Protein AF-A0A959G799-F1 (afdb_monomer_lite)

pLDDT: mean 76.89, std 16.53, range [39.25, 95.5]

Sequence (142 aa):
MKKLYAKVLVLILFMISCTKESVLFEKEVWWYGHWENMEVQNQYFSSGWLRSSRSQFFFSTLDTVTDHIFLKTLVDYSYKNKWKIIELEGGQFVKINQIEEESLIELFGPAESIEDLGENGVIYRNIKFEHPLIPDSVLYMR

Secondary structure (DSSP, 8-state):
-HHHHHHHHHHHHHHHTT-TTTTSSTTGGGT-EEEEESSSTTEEEEEEEETTTEEEEEEEESS-EEEEEEEEEEEEEETTTTEEEEEETTS-EEEEEEEETTTEEEEEEEESSSTTS-S-PEEEEE---SS-SS-HHHHT--

Radius of gyration: 18.41 Å; chains: 1; bounding box: 47×33×54 Å

Structure (mmCIF, N/CA/C/O backbone):
data_AF-A0A959G799-F1
#
_entry.id   AF-A0A959G799-F1
#
loop_
_atom_site.group_PDB
_atom_site.id
_atom_site.type_symbol
_atom_site.label_atom_id
_atom_site.label_alt_id
_atom_site.label_comp_id
_atom_site.label_asym_id
_atom_site.label_entity_id
_atom_site.label_seq_id
_atom_site.pdbx_PDB_ins_code
_atom_site.Cartn_x
_atom_site.Cartn_y
_atom_site.Cartn_z
_atom_site.occupancy
_atom_site.B_iso_or_equiv
_atom_site.auth_seq_id
_atom_site.auth_comp_id
_atom_site.auth_asym_id
_atom_site.auth_atom_id
_atom_site.pdbx_PDB_model_num
ATOM 1 N N . MET A 1 1 ? -33.036 16.642 38.153 1.00 58.69 1 MET A N 1
ATOM 2 C CA . MET A 1 1 ? -31.613 16.585 37.736 1.00 58.69 1 MET A CA 1
ATOM 3 C C . MET A 1 1 ? -31.192 15.241 37.129 1.00 58.69 1 MET A C 1
ATOM 5 O O . MET A 1 1 ? -30.649 15.255 36.035 1.00 58.69 1 MET A O 1
ATOM 9 N N . LYS A 1 2 ? -31.509 14.080 37.730 1.00 59.72 2 LYS A N 1
ATOM 10 C CA . LYS A 1 2 ? -31.114 12.746 37.206 1.00 59.72 2 LYS A CA 1
ATOM 11 C C . LYS A 1 2 ? -31.539 12.449 35.748 1.00 59.72 2 LYS A C 1
ATOM 13 O O . LYS A 1 2 ? -30.777 11.859 34.995 1.00 59.72 2 LYS A O 1
ATOM 18 N N . LYS A 1 3 ? -32.723 12.915 35.324 1.00 68.50 3 LYS A N 1
ATOM 19 C CA . LYS A 1 3 ? -33.240 12.719 33.951 1.00 68.50 3 LYS A CA 1
ATOM 20 C C . LYS A 1 3 ? -32.522 13.555 32.881 1.00 68.50 3 LYS A C 1
ATOM 22 O O . LYS A 1 3 ? -32.528 13.165 31.721 1.00 68.50 3 LYS A O 1
ATOM 27 N N . LEU A 1 4 ? -31.932 14.695 33.256 1.00 77.00 4 LEU A N 1
ATOM 28 C CA . LEU A 1 4 ? -31.197 15.552 32.320 1.00 77.00 4 LEU A CA 1
ATOM 29 C C . LEU A 1 4 ? -29.816 14.954 32.027 1.00 77.00 4 LEU A C 1
ATOM 31 O O . LEU A 1 4 ? -29.428 14.858 30.871 1.00 77.00 4 LEU A O 1
ATOM 35 N N . TYR A 1 5 ? -29.150 14.440 33.066 1.00 76.75 5 TYR A N 1
ATOM 36 C CA . TYR A 1 5 ? -27.885 13.714 32.939 1.00 76.75 5 TYR A CA 1
ATOM 37 C C . TYR A 1 5 ? -27.984 12.513 32.000 1.00 76.75 5 TYR A C 1
ATOM 39 O O . TYR A 1 5 ? -27.145 12.363 31.122 1.00 76.75 5 TYR A O 1
ATOM 47 N N . ALA A 1 6 ? -29.036 11.699 32.128 1.00 77.19 6 ALA A N 1
ATOM 48 C CA . ALA A 1 6 ? -29.233 10.552 31.244 1.00 77.19 6 ALA A CA 1
ATOM 49 C C . ALA A 1 6 ? -29.393 10.967 29.770 1.00 77.19 6 ALA A C 1
ATOM 51 O O . ALA A 1 6 ? -28.848 10.315 28.889 1.00 77.19 6 ALA A O 1
ATOM 52 N N . LYS A 1 7 ? -30.085 12.080 29.491 1.00 78.00 7 LYS A N 1
ATOM 53 C CA . LYS A 1 7 ? -30.261 12.589 28.120 1.00 78.00 7 LYS A CA 1
ATOM 54 C C . LYS A 1 7 ? -28.963 13.137 27.528 1.00 78.00 7 LYS A C 1
ATOM 56 O O . LYS A 1 7 ? -28.687 12.884 26.363 1.00 78.00 7 LYS A O 1
ATOM 61 N N . VAL A 1 8 ? -28.164 13.844 28.328 1.00 79.81 8 VAL A N 1
ATOM 62 C CA . VAL A 1 8 ? -26.845 14.345 27.907 1.00 79.81 8 VAL A CA 1
ATOM 63 C C . VAL A 1 8 ? -25.879 13.184 27.669 1.00 79.81 8 VAL A C 1
ATOM 65 O O . VAL A 1 8 ? -25.184 13.176 26.661 1.00 79.81 8 VAL A O 1
ATOM 68 N N . LEU A 1 9 ? -25.889 12.164 28.531 1.00 77.88 9 LEU A N 1
ATOM 69 C CA . LEU A 1 9 ? -25.063 10.968 28.362 1.00 77.88 9 LEU A CA 1
ATOM 70 C C . LEU A 1 9 ? -25.438 10.193 27.091 1.00 77.88 9 LEU A C 1
ATOM 72 O O . LEU A 1 9 ? -24.557 9.800 26.340 1.00 77.88 9 LEU A O 1
ATOM 76 N N . VAL A 1 10 ? -26.735 10.019 26.816 1.00 72.50 10 VAL A N 1
ATOM 77 C CA . VAL A 1 10 ? -27.213 9.370 25.584 1.00 72.50 10 VAL A CA 1
ATOM 78 C C . VAL A 1 10 ? -26.842 10.187 24.348 1.00 72.50 10 VAL A C 1
ATOM 80 O O . VAL A 1 10 ? -26.422 9.601 23.361 1.00 72.50 10 VAL A O 1
ATOM 83 N N . LEU A 1 11 ? -26.926 11.521 24.400 1.00 69.50 11 LEU A N 1
ATOM 84 C CA . LEU A 1 11 ? -26.498 12.389 2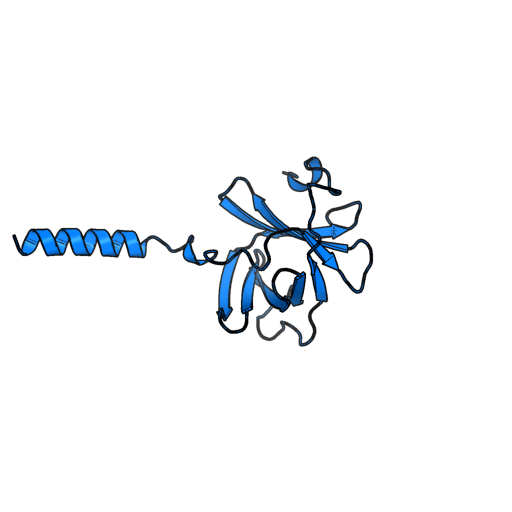3.298 1.00 69.50 11 LEU A CA 1
ATOM 85 C C . LEU A 1 11 ? -24.987 12.272 23.039 1.00 69.50 11 LEU A C 1
ATOM 87 O O . LEU A 1 11 ? -24.574 12.159 21.891 1.00 69.50 11 LEU A O 1
ATOM 91 N N . ILE A 1 12 ? -24.171 12.245 24.096 1.00 68.12 12 ILE A N 1
ATOM 92 C CA . ILE A 1 12 ? -22.718 12.047 23.998 1.00 68.12 12 ILE A CA 1
ATOM 93 C C . ILE A 1 12 ? -22.410 10.662 23.419 1.00 68.12 12 ILE A C 1
ATOM 95 O O . ILE A 1 12 ? -21.635 10.561 22.479 1.00 68.12 12 ILE A O 1
ATOM 99 N N . LEU A 1 13 ? -23.059 9.604 23.910 1.00 63.34 13 LEU A N 1
ATOM 100 C CA . LEU A 1 13 ? -22.892 8.245 23.385 1.00 63.34 13 LEU A CA 1
ATOM 101 C C . LEU A 1 13 ? -23.357 8.126 21.925 1.00 63.34 13 LEU A C 1
ATOM 103 O O . LEU A 1 13 ? -22.731 7.415 21.147 1.00 63.34 13 LEU A O 1
ATOM 107 N N . PHE A 1 14 ? -24.403 8.854 21.528 1.00 60.69 14 PHE A N 1
ATOM 108 C CA . PHE A 1 14 ? -24.879 8.910 20.144 1.00 60.69 14 PHE A CA 1
ATOM 109 C C . PHE A 1 14 ? -23.892 9.649 19.228 1.00 60.69 14 PHE A C 1
ATOM 111 O O . PHE A 1 14 ? -23.633 9.197 18.117 1.00 60.69 14 PHE A O 1
ATOM 118 N N . MET A 1 15 ? -23.280 10.735 19.712 1.00 58.56 15 MET A N 1
ATOM 119 C CA . MET A 1 15 ? -22.220 11.462 19.001 1.00 58.56 15 MET A CA 1
ATOM 120 C C . MET A 1 15 ? -20.937 10.623 18.878 1.00 58.56 15 MET A C 1
ATOM 122 O O . MET A 1 15 ? -20.312 10.631 17.823 1.00 58.56 15 MET A O 1
ATOM 126 N N . ILE A 1 16 ? -20.582 9.840 19.906 1.00 55.34 16 ILE A N 1
ATOM 127 C CA . ILE A 1 16 ? -19.468 8.875 19.852 1.00 55.34 16 ILE A CA 1
ATOM 128 C C . ILE A 1 16 ? -19.802 7.709 18.906 1.00 55.34 16 ILE A C 1
ATOM 130 O O . ILE A 1 16 ? -18.921 7.181 18.247 1.00 55.34 16 ILE A O 1
ATOM 134 N N . SER A 1 17 ? -21.074 7.323 18.775 1.00 47.59 17 SER A N 1
ATOM 135 C CA . SER A 1 17 ? -21.501 6.264 17.849 1.00 47.59 17 SER A CA 1
ATOM 136 C C . SER A 1 17 ? -21.535 6.700 16.373 1.00 47.59 17 SER A C 1
ATOM 138 O O . SER A 1 17 ? -21.794 5.860 15.506 1.00 47.59 17 SER A O 1
ATOM 140 N N . CYS A 1 18 ? -21.291 7.982 16.077 1.00 46.38 18 CYS A N 1
ATOM 141 C CA . CYS A 1 18 ? -21.279 8.547 14.724 1.00 46.38 18 CYS A CA 1
ATOM 142 C C . CYS A 1 18 ? -19.869 8.626 14.101 1.00 46.38 18 CYS A C 1
ATOM 144 O O . CYS A 1 18 ? -19.693 9.221 13.043 1.00 46.38 18 CYS A O 1
ATOM 146 N N . THR A 1 19 ? -18.852 8.015 14.713 1.00 47.03 19 THR A N 1
ATOM 147 C CA . THR A 1 19 ? -17.466 7.987 14.210 1.00 47.03 19 THR A CA 1
ATOM 148 C C . THR A 1 19 ? -17.174 6.730 13.385 1.00 47.03 19 THR A C 1
ATOM 150 O O . THR A 1 19 ? -16.215 6.007 13.637 1.00 47.03 19 THR A O 1
ATOM 153 N N . LYS A 1 20 ? -18.013 6.408 12.392 1.00 48.91 20 LYS A N 1
ATOM 154 C CA . LYS A 1 20 ? -17.811 5.183 11.592 1.00 48.91 20 LYS A CA 1
ATOM 155 C C . LYS A 1 20 ? -16.726 5.297 10.514 1.00 48.91 20 LYS A C 1
ATOM 157 O O . LYS A 1 20 ? -16.155 4.276 10.159 1.00 48.91 20 LYS A O 1
ATOM 162 N N . GLU A 1 21 ? -16.388 6.504 10.058 1.00 43.22 21 GLU A N 1
ATOM 163 C CA . GLU A 1 21 ? -15.307 6.716 9.075 1.00 43.22 21 GLU A CA 1
ATOM 164 C C . GLU A 1 21 ? -14.000 7.212 9.698 1.00 43.22 21 GLU A C 1
ATOM 166 O O . GLU A 1 21 ? -12.928 6.797 9.269 1.00 43.22 21 GLU A O 1
ATOM 171 N N . SER A 1 22 ? -14.049 8.027 10.759 1.00 43.06 22 SER A N 1
ATOM 172 C CA . SER A 1 22 ? -12.826 8.570 11.377 1.00 43.06 22 SER A CA 1
ATOM 173 C C . SER A 1 22 ? -11.934 7.495 12.017 1.00 43.06 22 SER A C 1
ATOM 175 O O . SER A 1 22 ? -10.749 7.726 12.228 1.00 43.06 22 SER A O 1
ATOM 177 N N . VAL A 1 23 ? -12.481 6.307 12.299 1.00 47.97 23 VAL A N 1
ATOM 178 C CA . VAL A 1 23 ? -11.749 5.170 12.883 1.00 47.97 23 VAL A CA 1
ATOM 179 C C . VAL A 1 23 ? -11.043 4.311 11.822 1.00 47.97 23 VAL A C 1
ATOM 181 O O . VAL A 1 23 ? -10.089 3.614 12.164 1.00 47.97 23 VAL A O 1
ATOM 184 N N . LEU A 1 24 ? -11.409 4.409 10.531 1.00 47.06 24 LEU A N 1
ATOM 185 C CA . LEU A 1 24 ? -10.691 3.720 9.436 1.00 47.06 24 LEU A CA 1
ATOM 186 C C . LEU A 1 24 ? -9.190 4.084 9.422 1.00 47.06 24 LEU A C 1
ATOM 188 O O . LEU A 1 24 ? -8.344 3.309 8.971 1.00 47.06 24 LEU A O 1
ATOM 192 N N . PHE A 1 25 ? -8.862 5.263 9.958 1.00 53.12 25 PHE A N 1
ATOM 193 C CA . PHE A 1 25 ? -7.682 6.025 9.584 1.00 53.12 25 PHE A CA 1
ATOM 194 C C . PHE A 1 25 ? -6.927 6.689 10.749 1.00 53.12 25 PHE A C 1
ATOM 196 O O . PHE A 1 25 ? -5.876 7.282 10.538 1.00 53.12 25 PHE A O 1
ATOM 203 N N . GLU A 1 26 ? -7.350 6.492 12.003 1.00 43.94 26 GLU A N 1
ATOM 204 C CA . GLU A 1 26 ? -6.724 7.092 13.202 1.00 43.94 26 GLU A CA 1
ATOM 205 C C . GLU A 1 26 ? -5.204 6.825 13.354 1.00 43.94 26 GLU A C 1
ATOM 207 O O . GLU A 1 26 ? -4.538 7.462 14.168 1.00 43.94 26 GLU A O 1
ATOM 212 N N . LYS A 1 27 ? -4.632 5.897 12.566 1.00 54.38 27 LYS A N 1
ATOM 213 C CA . LYS A 1 27 ? -3.183 5.640 12.441 1.00 54.38 27 LYS A CA 1
ATOM 214 C C . LYS A 1 27 ? -2.753 5.371 10.987 1.00 54.38 27 LYS A C 1
ATOM 216 O O . LYS A 1 27 ? -2.135 4.345 10.704 1.00 54.38 27 LYS A O 1
ATOM 221 N N . GLU A 1 28 ? -3.157 6.211 10.038 1.00 53.47 28 GLU A N 1
ATOM 222 C CA . GLU A 1 28 ? -2.681 6.201 8.631 1.00 53.47 28 GLU A CA 1
ATOM 223 C C . GLU A 1 28 ? -1.191 6.492 8.469 1.00 53.47 28 GLU A C 1
ATOM 225 O O . GLU A 1 28 ? -0.607 6.153 7.444 1.00 53.47 28 GLU A O 1
ATOM 230 N N . VAL A 1 29 ? -0.572 7.087 9.490 1.00 58.59 29 VAL A N 1
ATOM 231 C CA . VAL A 1 29 ? 0.801 7.612 9.454 1.00 58.59 29 VAL A CA 1
ATOM 232 C C . VAL A 1 29 ? 1.836 6.588 8.960 1.00 58.59 29 VAL A C 1
ATOM 234 O O . VAL A 1 29 ? 2.878 6.974 8.456 1.00 58.59 29 VAL A O 1
ATOM 237 N N . TRP A 1 30 ? 1.569 5.284 9.072 1.00 63.53 30 TRP A N 1
ATOM 238 C CA . TRP A 1 30 ? 2.568 4.249 8.784 1.00 63.53 30 TRP A CA 1
ATOM 239 C C . TRP A 1 30 ? 2.666 3.838 7.310 1.00 63.53 30 TRP A C 1
ATOM 241 O O . TRP A 1 30 ? 3.638 3.188 6.948 1.00 63.53 30 TRP A O 1
ATOM 251 N N . TRP A 1 31 ? 1.681 4.179 6.477 1.00 69.81 31 TRP A N 1
ATOM 252 C CA . TRP A 1 31 ? 1.686 3.865 5.037 1.00 69.81 31 TRP A CA 1
ATOM 253 C C . TRP A 1 31 ? 1.321 5.064 4.158 1.00 69.81 31 TRP A C 1
ATOM 255 O O . TRP A 1 31 ? 1.363 4.963 2.933 1.00 69.81 31 TRP A O 1
ATOM 265 N N . TYR A 1 32 ? 1.015 6.210 4.771 1.00 76.88 32 TYR A N 1
ATOM 266 C CA . TYR A 1 32 ? 0.851 7.465 4.056 1.00 76.88 32 TYR A CA 1
ATOM 267 C C . TYR A 1 32 ? 2.175 7.940 3.441 1.00 76.88 32 TYR A C 1
ATOM 269 O O . TYR A 1 32 ? 3.223 7.870 4.082 1.00 76.88 32 TYR A O 1
ATOM 277 N N . GLY A 1 33 ? 2.121 8.461 2.215 1.00 76.62 33 GLY A N 1
ATOM 278 C CA . GLY A 1 33 ? 3.272 9.041 1.523 1.00 76.62 33 GLY A CA 1
ATOM 279 C C . GLY A 1 33 ? 3.637 8.315 0.233 1.00 76.62 33 GLY A C 1
ATOM 280 O O . GLY A 1 33 ? 2.791 7.674 -0.392 1.00 76.62 33 GLY A O 1
ATOM 281 N N . HIS A 1 34 ? 4.901 8.466 -0.163 1.00 85.06 34 HIS A N 1
ATOM 282 C CA . HIS A 1 34 ? 5.469 7.912 -1.385 1.00 85.06 34 HIS A CA 1
ATOM 283 C C . HIS A 1 34 ? 6.489 6.831 -1.041 1.00 85.06 34 HIS A C 1
ATOM 285 O O . HIS A 1 34 ? 7.334 6.999 -0.156 1.00 85.06 34 HIS A O 1
ATOM 291 N N . TRP A 1 35 ? 6.409 5.725 -1.764 1.00 89.31 35 TRP A N 1
ATOM 292 C CA . TRP A 1 35 ? 7.185 4.528 -1.505 1.00 89.31 35 TRP A CA 1
ATOM 293 C C . TRP A 1 35 ? 7.758 4.005 -2.818 1.00 89.31 35 TRP A C 1
ATOM 295 O O . TRP A 1 35 ? 7.052 3.956 -3.820 1.00 89.31 35 TRP A O 1
ATOM 305 N N . GLU A 1 36 ? 9.027 3.619 -2.828 1.00 91.19 36 GLU A N 1
ATOM 306 C CA . GLU A 1 36 ? 9.715 3.076 -4.003 1.00 91.19 36 GLU A CA 1
ATOM 307 C C . GLU A 1 36 ? 9.891 1.566 -3.860 1.00 91.19 36 GLU A C 1
ATOM 309 O O . GLU A 1 36 ? 10.313 1.083 -2.807 1.00 91.19 36 GLU A O 1
ATOM 314 N N . ASN A 1 37 ? 9.560 0.823 -4.914 1.00 93.44 37 ASN A N 1
ATOM 315 C CA . ASN A 1 37 ? 9.741 -0.621 -4.974 1.00 93.44 37 ASN A CA 1
ATOM 316 C C . ASN A 1 37 ? 11.240 -0.954 -4.882 1.00 93.44 37 ASN A C 1
ATOM 318 O O . ASN A 1 37 ? 12.060 -0.399 -5.614 1.00 93.44 37 ASN A O 1
ATOM 322 N N . MET A 1 38 ? 11.609 -1.854 -3.971 1.00 94.00 38 MET A N 1
ATOM 323 C CA . MET A 1 38 ? 13.012 -2.215 -3.755 1.00 94.00 38 MET A CA 1
ATOM 324 C C . MET A 1 38 ? 13.581 -3.174 -4.807 1.00 94.00 38 MET A C 1
ATOM 326 O O . MET A 1 38 ? 14.799 -3.235 -4.973 1.00 94.00 38 MET A O 1
ATOM 330 N N . GLU A 1 39 ? 12.727 -3.917 -5.506 1.00 93.19 39 GLU A N 1
ATOM 331 C CA . GLU A 1 39 ? 13.126 -4.912 -6.506 1.00 93.19 39 GLU A CA 1
ATOM 332 C C . GLU A 1 39 ? 13.072 -4.353 -7.928 1.00 93.19 39 GLU A C 1
ATOM 334 O O . GLU A 1 39 ? 13.918 -4.677 -8.764 1.00 93.19 39 GLU A O 1
ATOM 339 N N . VAL A 1 40 ? 12.092 -3.489 -8.202 1.00 90.31 40 VAL A N 1
ATOM 340 C CA . VAL A 1 40 ? 11.871 -2.906 -9.527 1.00 90.31 40 VAL A CA 1
ATOM 341 C C . VAL A 1 40 ? 12.128 -1.407 -9.482 1.00 90.31 40 VAL A C 1
ATOM 343 O O . VAL A 1 40 ? 11.348 -0.640 -8.924 1.00 90.31 40 VAL A O 1
ATOM 346 N N . GLN A 1 41 ? 13.221 -0.984 -10.117 1.00 84.38 41 GLN A N 1
ATOM 347 C CA . GLN A 1 41 ? 13.579 0.430 -10.210 1.00 84.38 41 GLN A CA 1
ATOM 348 C C . GLN A 1 41 ? 12.459 1.251 -10.847 1.00 84.38 41 GLN A C 1
ATOM 350 O O . GLN A 1 41 ? 11.801 0.799 -11.787 1.00 84.38 41 GLN A O 1
ATOM 355 N N . ASN A 1 42 ? 12.304 2.490 -10.376 1.00 85.00 42 ASN A N 1
ATOM 356 C CA . ASN A 1 42 ? 11.349 3.457 -10.912 1.00 85.00 42 ASN A CA 1
ATOM 357 C C . ASN A 1 42 ? 9.883 3.008 -10.829 1.00 85.00 42 ASN A C 1
ATOM 359 O O . ASN A 1 42 ? 9.066 3.515 -11.594 1.00 85.00 42 ASN A O 1
ATOM 363 N N . GLN A 1 43 ? 9.543 2.068 -9.944 1.00 88.88 43 GLN A N 1
ATOM 364 C CA . GLN A 1 43 ? 8.163 1.761 -9.581 1.00 88.88 43 GLN A CA 1
ATOM 365 C C . GLN A 1 43 ? 7.848 2.315 -8.200 1.00 88.88 43 GLN A C 1
ATOM 367 O O 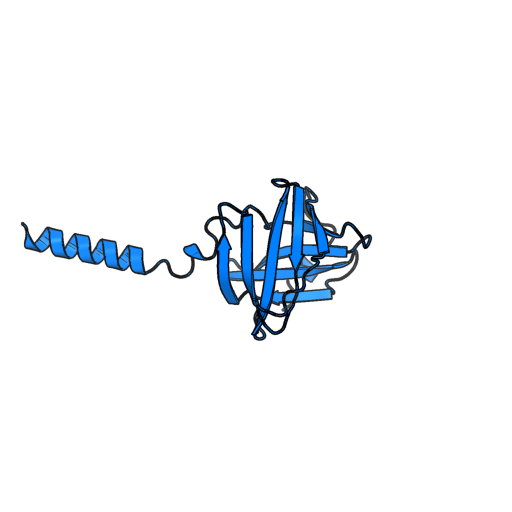. GLN A 1 43 ? 8.622 2.154 -7.256 1.00 88.88 43 GLN A O 1
ATOM 372 N N . TYR A 1 44 ? 6.677 2.925 -8.079 1.00 88.75 44 TYR A N 1
ATOM 373 C CA . TYR A 1 44 ? 6.259 3.628 -6.883 1.00 88.75 44 TYR A CA 1
ATOM 374 C C . TYR A 1 44 ? 4.856 3.209 -6.458 1.00 88.75 44 TYR A C 1
ATOM 376 O O . TYR A 1 44 ? 3.973 2.958 -7.279 1.00 88.75 44 TYR A O 1
ATOM 384 N N . PHE A 1 45 ? 4.666 3.171 -5.147 1.00 87.88 45 PHE A N 1
ATOM 385 C CA . PHE A 1 45 ? 3.377 3.092 -4.483 1.00 87.88 45 PHE A CA 1
ATOM 386 C C . PHE A 1 45 ? 3.162 4.398 -3.725 1.00 87.88 45 PHE A C 1
ATOM 388 O O . PHE A 1 45 ? 4.068 4.913 -3.072 1.00 87.88 45 PHE A O 1
ATOM 395 N N . SER A 1 46 ? 1.978 4.982 -3.830 1.00 85.56 46 SER A N 1
ATOM 396 C CA . SER A 1 46 ? 1.618 6.184 -3.083 1.00 85.56 46 SER A CA 1
ATOM 397 C C . SER A 1 46 ? 0.191 6.090 -2.584 1.00 85.56 46 SER A C 1
ATOM 399 O O . SER A 1 46 ? -0.667 5.481 -3.219 1.00 85.56 46 SER A O 1
ATOM 401 N N . SER A 1 47 ? -0.092 6.745 -1.468 1.00 81.25 47 SER A N 1
ATOM 402 C CA . SER A 1 47 ? -1.459 6.874 -0.970 1.00 81.25 47 SER A CA 1
ATOM 403 C C . SER A 1 47 ? -1.817 8.330 -0.724 1.00 81.25 47 SER A C 1
ATOM 405 O O . SER A 1 47 ? -0.982 9.094 -0.242 1.00 81.25 47 SER A O 1
ATOM 407 N N . GLY A 1 48 ? -3.066 8.700 -0.986 1.00 74.06 48 GLY A N 1
ATOM 408 C CA . GLY A 1 48 ? -3.549 10.059 -0.758 1.00 74.06 48 GLY A CA 1
ATOM 409 C C . GLY A 1 48 ? -5.067 10.143 -0.664 1.00 74.06 48 GLY A C 1
ATOM 410 O O . GLY A 1 48 ? -5.756 9.123 -0.611 1.00 74.06 48 GLY A O 1
ATOM 411 N N . TRP A 1 49 ? -5.589 11.371 -0.687 1.00 71.69 49 TRP A N 1
ATOM 412 C CA . TRP A 1 49 ? -7.027 11.642 -0.681 1.00 71.69 49 TRP A CA 1
ATOM 413 C C . TRP A 1 49 ? -7.462 12.475 -1.876 1.00 71.69 49 TRP A C 1
ATOM 415 O O . TRP A 1 49 ? -6.885 13.525 -2.163 1.00 71.69 49 TRP A O 1
ATOM 425 N N . LEU A 1 50 ? -8.575 12.087 -2.495 1.00 65.44 50 LEU A N 1
ATOM 426 C CA . LEU A 1 50 ? -9.289 12.958 -3.415 1.00 65.44 50 LEU A CA 1
ATOM 427 C C . LEU A 1 50 ? -10.148 13.951 -2.622 1.00 65.44 50 LEU A C 1
ATOM 429 O O . LEU A 1 50 ? -11.090 13.556 -1.927 1.00 65.44 50 LEU A O 1
ATOM 433 N N . ARG A 1 51 ? -9.829 15.250 -2.745 1.00 57.44 51 ARG A N 1
ATOM 434 C CA . ARG A 1 51 ? -10.614 16.388 -2.212 1.00 57.44 51 ARG A CA 1
ATOM 435 C C . ARG A 1 51 ? -11.131 16.161 -0.779 1.00 57.44 51 ARG A C 1
ATOM 437 O O . ARG A 1 51 ? -12.286 16.452 -0.482 1.00 57.44 51 ARG A O 1
ATOM 444 N N . SER A 1 52 ? -10.274 15.596 0.075 1.00 58.12 52 SER A N 1
ATOM 445 C CA . SER A 1 52 ? -10.523 15.352 1.505 1.00 58.12 52 SER A CA 1
ATOM 446 C C . SER A 1 52 ? -11.690 14.410 1.845 1.00 58.12 52 SER A C 1
ATOM 448 O O . SER A 1 52 ? -12.187 14.470 2.965 1.00 58.12 52 SER A O 1
ATOM 450 N N . SER A 1 53 ? -12.140 13.550 0.920 1.00 66.19 53 SER A N 1
ATOM 451 C CA . SER A 1 53 ? -13.290 12.658 1.181 1.00 66.19 53 SER A CA 1
ATOM 452 C C . SER A 1 53 ? -13.080 11.186 0.837 1.00 66.19 53 SER A C 1
ATOM 454 O O . SER A 1 53 ? -13.738 10.345 1.439 1.00 66.19 53 SER A O 1
ATOM 456 N N . ARG A 1 54 ? -12.187 10.842 -0.100 1.00 73.06 54 ARG A N 1
ATOM 457 C CA . ARG A 1 54 ? -11.971 9.441 -0.499 1.00 73.06 54 ARG A CA 1
ATOM 458 C C . ARG A 1 54 ? -10.492 9.108 -0.547 1.00 73.06 54 ARG A C 1
ATOM 460 O O . ARG A 1 54 ? -9.745 9.745 -1.290 1.00 73.06 54 ARG A O 1
ATOM 467 N N . SER A 1 55 ? -10.089 8.133 0.257 1.00 78.56 55 SER A N 1
ATOM 468 C CA . SER A 1 55 ? -8.723 7.618 0.278 1.00 78.56 55 SER A CA 1
ATOM 469 C C . SER A 1 55 ? -8.480 6.721 -0.937 1.00 78.56 55 SER A C 1
ATOM 471 O O . SER A 1 55 ? -9.380 6.006 -1.382 1.00 78.56 55 SER A O 1
ATOM 473 N N . GLN A 1 56 ? -7.272 6.766 -1.487 1.00 82.50 56 GLN A N 1
ATOM 474 C CA . GLN A 1 56 ? -6.918 6.043 -2.708 1.00 82.50 56 GLN A CA 1
ATOM 475 C C . GLN A 1 56 ? -5.446 5.631 -2.715 1.00 82.50 56 GLN A C 1
ATOM 477 O O . GLN A 1 56 ? -4.595 6.312 -2.132 1.00 82.50 56 GLN A O 1
ATOM 482 N N . PHE A 1 57 ? -5.166 4.534 -3.412 1.00 85.69 57 PHE A N 1
ATOM 483 C CA . PHE A 1 57 ? -3.829 4.095 -3.776 1.00 85.69 57 PHE A CA 1
ATOM 484 C C . PHE A 1 57 ? -3.502 4.472 -5.212 1.00 85.69 57 PHE A C 1
ATOM 486 O O . PHE A 1 57 ? -4.361 4.465 -6.093 1.00 85.69 57 PHE A O 1
ATOM 493 N N . PHE A 1 58 ? -2.231 4.777 -5.422 1.00 85.19 58 PHE A N 1
ATOM 494 C CA . PHE A 1 58 ? -1.628 4.994 -6.719 1.00 85.19 58 PHE A CA 1
ATOM 495 C C . PHE A 1 58 ? -0.459 4.038 -6.867 1.00 85.19 58 PHE A C 1
ATOM 497 O O . PHE A 1 58 ? 0.428 3.992 -6.011 1.00 85.19 58 PHE A O 1
ATOM 504 N N . PHE A 1 59 ? -0.446 3.325 -7.980 1.00 86.31 59 PHE A N 1
ATOM 505 C CA . PHE A 1 59 ? 0.737 2.636 -8.460 1.00 86.31 59 PHE A CA 1
ATOM 506 C C . PHE A 1 59 ? 1.213 3.370 -9.701 1.00 86.31 59 PHE A C 1
ATOM 508 O O . PHE A 1 59 ? 0.416 3.744 -10.564 1.00 86.31 59 PHE A O 1
ATOM 515 N N . SER A 1 60 ? 2.507 3.634 -9.774 1.00 85.00 60 SER A N 1
ATOM 516 C CA . SER A 1 60 ? 3.075 4.437 -10.846 1.00 85.00 60 SER A CA 1
ATOM 517 C C . SER A 1 60 ? 4.481 3.984 -11.185 1.00 85.00 60 SER A C 1
ATOM 519 O O . SER A 1 60 ? 5.168 3.351 -10.387 1.00 85.00 60 SER A O 1
ATOM 521 N N . THR A 1 61 ? 4.925 4.342 -12.379 1.00 85.19 61 THR A N 1
ATOM 522 C CA . THR A 1 61 ? 6.344 4.387 -12.706 1.00 85.19 61 THR A CA 1
ATOM 523 C C . THR A 1 61 ? 6.866 5.817 -12.548 1.00 85.19 61 THR A C 1
ATOM 525 O O . THR A 1 61 ? 6.141 6.696 -12.077 1.00 85.19 61 THR A O 1
ATOM 528 N N . LEU A 1 62 ? 8.114 6.068 -12.948 1.00 79.31 62 LEU A N 1
ATOM 529 C CA . LEU A 1 62 ? 8.674 7.420 -13.019 1.00 79.31 62 LEU A CA 1
ATOM 530 C C . LEU A 1 62 ? 7.824 8.373 -13.877 1.00 79.31 62 LEU A C 1
ATOM 532 O O . LEU A 1 62 ? 7.664 9.534 -13.516 1.00 79.31 62 LEU A O 1
ATOM 536 N N . ASP A 1 63 ? 7.264 7.874 -14.982 1.00 75.88 63 ASP A N 1
ATOM 537 C CA . ASP A 1 63 ? 6.660 8.721 -16.017 1.00 75.88 63 ASP A CA 1
ATOM 538 C C . ASP A 1 63 ? 5.128 8.619 -16.095 1.00 75.88 63 ASP A C 1
ATOM 540 O O . ASP A 1 63 ? 4.491 9.427 -16.772 1.00 75.88 63 ASP A O 1
ATOM 544 N N . THR A 1 64 ? 4.505 7.622 -15.456 1.00 80.31 64 THR A N 1
ATOM 545 C CA . THR A 1 64 ? 3.059 7.390 -15.594 1.00 80.31 64 THR A CA 1
ATOM 546 C C . THR A 1 64 ? 2.423 6.766 -14.356 1.00 80.31 64 THR A C 1
ATOM 548 O O . THR A 1 64 ? 3.067 6.018 -13.627 1.00 80.31 64 THR A O 1
ATOM 551 N N . VAL A 1 65 ? 1.131 7.026 -14.143 1.00 81.75 65 VAL A N 1
ATOM 552 C CA . VAL A 1 65 ? 0.309 6.281 -13.180 1.00 81.75 65 VAL A CA 1
ATOM 553 C C . VAL A 1 65 ? -0.211 5.031 -13.879 1.00 81.75 65 VAL A C 1
ATOM 555 O O . VAL A 1 65 ? -0.906 5.117 -14.889 1.00 81.75 65 VAL A O 1
ATOM 558 N N . THR A 1 66 ? 0.168 3.867 -13.359 1.00 82.75 66 THR A N 1
ATOM 559 C CA . THR A 1 66 ? -0.228 2.566 -13.903 1.00 82.75 66 THR A CA 1
ATOM 560 C C . THR A 1 66 ? -1.558 2.099 -13.343 1.00 82.75 66 THR A C 1
ATOM 562 O O . THR A 1 66 ? -2.288 1.407 -14.042 1.00 82.75 66 THR A O 1
ATOM 565 N N . ASP A 1 67 ? -1.864 2.467 -12.098 1.00 82.00 67 ASP A N 1
ATOM 566 C CA . ASP A 1 67 ? -3.123 2.110 -11.458 1.00 82.00 67 ASP A CA 1
ATOM 567 C C . ASP A 1 67 ? -3.550 3.163 -10.426 1.00 82.00 67 ASP A C 1
ATOM 569 O O . ASP A 1 67 ? -2.718 3.813 -9.781 1.00 82.00 67 ASP A O 1
ATOM 573 N N . HIS A 1 68 ? -4.860 3.319 -10.274 1.00 84.25 68 HIS A N 1
ATOM 574 C CA . HIS A 1 68 ? -5.516 4.246 -9.362 1.00 84.25 68 HIS A CA 1
ATOM 575 C C . HIS A 1 68 ? -6.742 3.563 -8.761 1.00 84.25 68 HIS A C 1
ATOM 577 O O . HIS A 1 68 ? -7.726 3.294 -9.448 1.00 84.25 68 HIS A O 1
ATOM 583 N N . ILE A 1 69 ? -6.670 3.277 -7.462 1.00 86.81 69 ILE A N 1
ATOM 584 C CA . ILE A 1 69 ? -7.642 2.413 -6.796 1.00 86.81 69 ILE A CA 1
ATOM 585 C C . ILE A 1 69 ? -8.199 3.115 -5.564 1.00 86.81 69 ILE A C 1
ATOM 587 O O . ILE A 1 69 ? -7.459 3.484 -4.650 1.00 86.81 69 ILE A O 1
ATOM 591 N N . PHE A 1 70 ? -9.519 3.270 -5.505 1.00 86.00 70 PHE A N 1
ATOM 592 C CA . PHE A 1 70 ? -10.184 3.800 -4.320 1.00 86.00 70 PHE A CA 1
ATOM 593 C C . PHE A 1 70 ? -10.251 2.759 -3.203 1.00 86.00 70 PHE A C 1
ATOM 595 O O . PHE A 1 70 ? -10.512 1.575 -3.428 1.00 86.00 70 PHE A O 1
ATOM 602 N N . LEU A 1 71 ? -10.057 3.227 -1.973 1.00 85.88 71 LEU A N 1
ATOM 603 C CA . LEU A 1 71 ? -10.230 2.420 -0.774 1.00 85.88 71 LEU A CA 1
ATOM 604 C C . LEU A 1 71 ? -11.699 2.403 -0.369 1.00 85.88 71 LEU A C 1
ATOM 606 O O . LEU A 1 71 ? -12.348 3.449 -0.338 1.00 85.88 71 LEU A O 1
ATOM 610 N N . LYS A 1 72 ? -12.210 1.221 -0.018 1.00 86.69 72 LYS A N 1
ATOM 611 C CA . LYS A 1 72 ? -13.608 1.033 0.372 1.00 86.69 72 LYS A CA 1
ATOM 612 C C . LYS A 1 72 ? -13.767 0.883 1.879 1.00 86.69 72 LYS A C 1
ATOM 614 O O . LYS A 1 72 ? -14.533 1.625 2.489 1.00 86.69 72 LYS A O 1
ATOM 619 N N . THR A 1 73 ? -13.106 -0.091 2.507 1.00 85.62 73 THR A N 1
ATOM 620 C CA . THR A 1 73 ? -13.303 -0.386 3.942 1.00 85.62 73 THR A CA 1
ATOM 621 C C . THR A 1 73 ? -12.078 -1.068 4.559 1.00 85.62 73 THR A C 1
ATOM 623 O O . THR A 1 73 ? -11.451 -1.915 3.932 1.00 85.62 73 THR A O 1
ATOM 626 N N . LEU A 1 74 ? -11.733 -0.721 5.806 1.00 86.06 74 LEU A N 1
ATOM 627 C CA . LEU A 1 74 ? -10.751 -1.457 6.612 1.00 86.06 74 LEU A CA 1
ATOM 628 C C . LEU A 1 74 ? -11.394 -2.749 7.119 1.00 86.06 74 LEU A C 1
ATOM 630 O O . LEU A 1 74 ? -12.365 -2.698 7.874 1.00 86.06 74 LEU A O 1
ATOM 634 N N . VAL A 1 75 ? -10.847 -3.888 6.710 1.00 90.50 75 VAL A N 1
ATOM 635 C CA . VAL A 1 75 ? -11.400 -5.212 7.014 1.00 90.50 75 VAL A CA 1
ATOM 636 C C . VAL A 1 75 ? -10.859 -5.736 8.338 1.00 90.50 75 VAL A C 1
ATOM 638 O O . VAL A 1 75 ? -11.627 -6.171 9.191 1.00 90.50 75 VAL A O 1
ATOM 641 N N . ASP A 1 76 ? -9.541 -5.668 8.518 1.00 90.00 76 ASP A N 1
ATOM 642 C CA . ASP A 1 76 ? -8.861 -6.146 9.721 1.00 90.00 76 ASP A CA 1
ATOM 643 C C . ASP A 1 76 ? -7.553 -5.375 9.944 1.00 90.00 76 ASP A C 1
ATOM 645 O O . ASP A 1 76 ? -7.001 -4.767 9.021 1.00 90.00 76 ASP A O 1
ATOM 649 N N . TYR A 1 77 ? -7.050 -5.363 11.175 1.00 89.38 77 TYR A N 1
ATOM 650 C CA . TYR A 1 77 ? -5.790 -4.717 11.514 1.00 89.38 77 TYR A CA 1
ATOM 651 C C . TYR A 1 77 ? -5.186 -5.225 12.826 1.00 89.38 77 TYR A C 1
ATOM 653 O O . TYR A 1 77 ? -5.870 -5.597 13.777 1.00 89.38 77 TYR A O 1
ATOM 661 N N . SER A 1 78 ? -3.866 -5.083 12.946 1.00 88.06 78 SER A N 1
ATOM 662 C CA . SER A 1 78 ? -3.156 -5.205 14.218 1.00 88.06 78 SER A CA 1
ATOM 663 C C . SER A 1 78 ? -2.243 -4.012 14.438 1.00 88.06 78 SER A C 1
ATOM 665 O O . SER A 1 78 ? -1.240 -3.835 13.754 1.00 88.06 78 SER A O 1
ATOM 667 N N . TYR A 1 79 ? -2.538 -3.204 15.459 1.00 82.88 79 TYR A N 1
ATOM 668 C CA . TYR A 1 79 ? -1.652 -2.104 15.852 1.00 82.88 79 TYR A CA 1
ATOM 6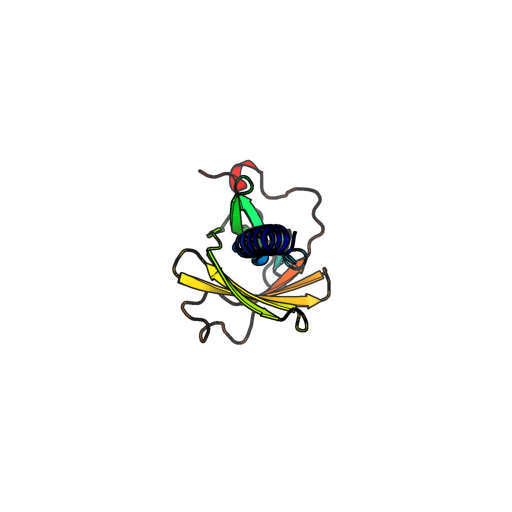69 C C . TYR A 1 79 ? -0.367 -2.578 16.520 1.00 82.88 79 TYR A C 1
ATOM 671 O O . TYR A 1 79 ? 0.650 -1.897 16.429 1.00 82.88 79 TYR A O 1
ATOM 679 N N . LYS A 1 80 ? -0.422 -3.717 17.215 1.00 84.69 80 LYS A N 1
ATOM 680 C CA . LYS A 1 80 ? 0.748 -4.304 17.871 1.00 84.69 80 LYS A CA 1
ATOM 681 C C . LYS A 1 80 ? 1.726 -4.851 16.835 1.00 84.69 80 LYS A C 1
ATOM 683 O O . LYS A 1 80 ? 2.919 -4.619 16.962 1.00 84.69 80 LYS A O 1
ATOM 688 N N . ASN A 1 81 ? 1.200 -5.532 15.818 1.00 86.94 81 ASN A N 1
ATOM 689 C CA . ASN A 1 81 ? 1.997 -6.171 14.770 1.00 86.94 81 ASN A CA 1
ATOM 690 C C . ASN A 1 81 ? 2.100 -5.313 13.500 1.00 86.94 81 ASN A C 1
ATOM 692 O O . ASN A 1 81 ? 2.603 -5.790 12.496 1.00 86.94 81 ASN A O 1
ATOM 696 N N . LYS A 1 82 ? 1.592 -4.077 13.546 1.00 88.12 82 LYS A N 1
ATOM 697 C CA . LYS A 1 82 ? 1.718 -3.052 12.507 1.00 88.12 82 LYS A CA 1
ATOM 698 C C . LYS A 1 82 ? 1.276 -3.481 11.096 1.00 88.12 82 LYS A C 1
ATOM 700 O O . LYS A 1 82 ? 1.924 -3.136 10.115 1.00 88.12 82 LYS A O 1
ATOM 705 N N . TRP A 1 83 ? 0.126 -4.146 10.977 1.00 90.31 83 TRP A N 1
ATOM 706 C CA . TRP A 1 83 ? -0.462 -4.488 9.672 1.00 90.31 83 TRP A CA 1
ATOM 707 C C . TRP A 1 83 ? -1.949 -4.137 9.569 1.00 90.31 83 TRP A C 1
ATOM 709 O O . TRP A 1 83 ? -2.633 -3.984 10.587 1.00 90.31 83 TRP A O 1
ATOM 719 N N . LYS A 1 84 ? -2.447 -4.006 8.333 1.00 89.69 84 LYS A N 1
ATOM 720 C CA . LYS A 1 84 ? -3.854 -3.735 7.985 1.00 89.69 84 LYS A CA 1
ATOM 721 C C . LYS A 1 84 ? -4.265 -4.500 6.728 1.00 89.69 84 LYS A C 1
ATOM 723 O O . LYS A 1 84 ? -3.438 -4.669 5.839 1.00 89.69 84 LYS A O 1
ATOM 728 N N . ILE A 1 85 ? -5.530 -4.902 6.648 1.00 92.25 85 ILE A N 1
ATOM 729 C CA . ILE A 1 85 ? -6.173 -5.463 5.455 1.00 92.25 85 ILE A CA 1
ATOM 730 C C . ILE A 1 85 ? -7.297 -4.521 5.040 1.00 92.25 85 ILE A C 1
ATOM 732 O O . ILE A 1 85 ? -8.148 -4.165 5.857 1.00 92.25 85 ILE A O 1
ATOM 736 N N . ILE A 1 86 ? -7.285 -4.098 3.783 1.00 91.44 86 ILE A N 1
ATOM 737 C CA . ILE A 1 86 ? -8.202 -3.100 3.240 1.00 91.44 86 ILE A CA 1
ATOM 738 C C . ILE A 1 86 ? -8.906 -3.696 2.022 1.00 91.44 86 ILE A C 1
ATOM 740 O O . ILE A 1 86 ? -8.258 -4.264 1.145 1.00 91.44 86 ILE A O 1
ATOM 744 N N . GLU A 1 87 ? -10.227 -3.549 1.974 1.00 91.88 87 GLU A N 1
ATOM 745 C CA . GLU A 1 87 ? -11.039 -3.817 0.790 1.00 91.88 87 GLU A CA 1
ATOM 746 C C . GLU A 1 87 ? -10.981 -2.601 -0.147 1.00 91.88 87 GLU A C 1
ATOM 748 O O . GLU A 1 87 ? -11.160 -1.450 0.274 1.00 91.88 87 GLU A O 1
ATOM 753 N N . LEU A 1 88 ? -10.742 -2.871 -1.423 1.00 91.44 88 LEU A N 1
ATOM 754 C CA . LEU A 1 88 ? -10.666 -1.918 -2.519 1.00 91.44 88 LEU A CA 1
ATOM 755 C C . LEU A 1 88 ? -12.015 -1.809 -3.237 1.00 91.44 88 LEU A C 1
ATOM 757 O O . LEU A 1 88 ? -12.839 -2.731 -3.230 1.00 91.44 88 LEU A O 1
ATOM 761 N N . GLU A 1 89 ? -12.249 -0.686 -3.910 1.00 86.62 89 GLU A N 1
ATOM 762 C CA . GLU A 1 89 ? -13.354 -0.598 -4.860 1.00 86.62 89 GLU A CA 1
ATOM 763 C C . GLU A 1 89 ? -13.110 -1.555 -6.028 1.00 86.62 89 GLU A C 1
ATOM 765 O O . GLU A 1 89 ? -12.112 -1.455 -6.729 1.00 86.62 89 GLU A O 1
ATOM 770 N N . GLY A 1 90 ? -14.009 -2.526 -6.194 1.00 86.62 90 GLY A N 1
ATOM 771 C CA . GLY A 1 90 ? -13.792 -3.699 -7.048 1.00 86.62 90 GLY A CA 1
ATOM 772 C C . GLY A 1 90 ? -13.872 -5.022 -6.285 1.00 86.62 90 GLY A C 1
ATOM 773 O O . GLY A 1 90 ? -13.944 -6.071 -6.913 1.00 86.62 90 GLY A O 1
ATOM 774 N N . GLY A 1 91 ? -13.933 -4.979 -4.947 1.00 91.31 91 GLY A N 1
ATOM 775 C CA . GLY A 1 91 ? -14.075 -6.173 -4.103 1.00 91.31 91 GLY A CA 1
ATOM 776 C C . GLY A 1 91 ? -12.773 -6.948 -3.913 1.00 91.31 91 GLY A C 1
ATOM 777 O O . GLY A 1 91 ? -12.801 -8.055 -3.392 1.00 91.31 91 GLY A O 1
ATOM 778 N N . GLN A 1 92 ? -11.646 -6.372 -4.335 1.00 94.31 92 GLN A N 1
ATOM 779 C CA . GLN A 1 92 ? -10.317 -6.917 -4.090 1.00 94.31 92 GLN A CA 1
ATOM 780 C C . GLN A 1 92 ? -9.788 -6.484 -2.723 1.00 94.31 92 GLN A C 1
ATOM 782 O O . GLN A 1 92 ? -10.260 -5.514 -2.130 1.00 94.31 92 GLN A O 1
ATOM 787 N N . PHE A 1 93 ? -8.758 -7.170 -2.249 1.00 93.69 93 PHE A N 1
ATOM 788 C CA . PHE A 1 93 ? -8.137 -6.937 -0.956 1.00 93.69 93 PHE A CA 1
ATOM 789 C C . PHE A 1 93 ? -6.655 -6.650 -1.119 1.00 93.69 93 PHE A C 1
ATOM 791 O O . PHE A 1 93 ? -5.982 -7.225 -1.974 1.00 93.69 93 PHE A O 1
ATOM 798 N N . VAL A 1 94 ? -6.137 -5.791 -0.252 1.00 93.25 94 VAL A N 1
ATOM 799 C CA . VAL A 1 94 ? -4.699 -5.608 -0.063 1.00 93.25 94 VAL A CA 1
ATOM 800 C C . VAL A 1 94 ? -4.363 -5.653 1.409 1.00 93.25 94 VAL A C 1
ATOM 802 O O . VAL A 1 94 ? -5.143 -5.217 2.260 1.00 93.25 94 VAL A O 1
ATOM 805 N N . LYS A 1 95 ? -3.169 -6.149 1.713 1.00 93.62 95 LYS A N 1
ATOM 806 C CA . LYS A 1 95 ? -2.600 -6.093 3.054 1.00 93.62 95 LYS A CA 1
ATOM 807 C C . LYS A 1 95 ? -1.348 -5.243 3.028 1.00 93.62 95 LYS A C 1
ATOM 809 O O . LYS A 1 95 ? -0.500 -5.406 2.161 1.00 93.62 95 LYS A O 1
ATOM 814 N N . ILE A 1 96 ? -1.235 -4.355 4.003 1.00 92.25 96 ILE A N 1
ATOM 815 C CA . ILE A 1 96 ? -0.056 -3.519 4.202 1.00 92.25 96 ILE A CA 1
ATOM 816 C C . ILE A 1 96 ? 0.539 -3.889 5.549 1.00 92.25 96 ILE A C 1
ATOM 818 O O . ILE A 1 96 ? -0.153 -3.854 6.571 1.00 92.25 96 ILE A O 1
ATOM 822 N N . ASN A 1 97 ? 1.812 -4.250 5.541 1.00 93.00 97 ASN A N 1
ATOM 823 C CA . ASN A 1 97 ? 2.585 -4.649 6.703 1.00 93.00 97 ASN A CA 1
ATOM 824 C C . ASN A 1 97 ? 3.772 -3.694 6.866 1.00 93.00 97 ASN A C 1
ATOM 826 O O . ASN A 1 97 ? 4.543 -3.504 5.932 1.00 93.00 97 ASN A O 1
ATOM 830 N N . GLN A 1 98 ? 3.924 -3.068 8.029 1.00 90.94 98 GLN A N 1
ATOM 831 C CA . GLN A 1 98 ? 5.096 -2.242 8.310 1.00 90.94 98 GLN A CA 1
ATOM 832 C C . GLN A 1 98 ? 6.232 -3.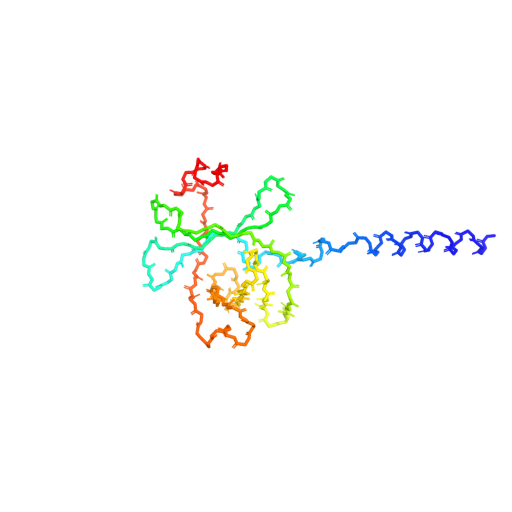141 8.796 1.00 90.94 98 GLN A C 1
ATOM 834 O O . GLN A 1 98 ? 6.105 -3.792 9.833 1.00 90.94 98 GLN A O 1
ATOM 839 N N . ILE A 1 99 ? 7.343 -3.151 8.061 1.00 91.31 99 ILE A N 1
ATOM 840 C CA . ILE A 1 99 ? 8.530 -3.936 8.422 1.00 91.31 99 ILE A CA 1
ATOM 841 C C . ILE A 1 99 ? 9.431 -3.123 9.353 1.00 91.31 99 ILE A C 1
ATOM 843 O O . ILE A 1 99 ? 9.868 -3.617 10.390 1.00 91.31 99 ILE A O 1
ATOM 847 N N . GLU A 1 100 ? 9.692 -1.868 8.988 1.00 87.25 100 GLU A N 1
ATOM 848 C CA . GLU A 1 100 ? 10.592 -0.972 9.710 1.00 87.25 100 GLU A CA 1
ATOM 849 C C . GLU A 1 100 ? 9.930 0.403 9.853 1.00 87.25 100 GLU A C 1
ATOM 851 O O . GLU A 1 100 ? 9.259 0.894 8.939 1.00 87.25 100 GLU A O 1
ATOM 856 N N . GLU A 1 101 ? 10.047 0.993 11.042 1.00 82.81 101 GLU A N 1
ATOM 857 C CA . GLU A 1 101 ? 9.332 2.216 11.398 1.00 82.81 101 GLU A CA 1
ATOM 858 C C . GLU A 1 101 ? 9.698 3.362 10.445 1.00 82.81 101 GLU A C 1
ATOM 860 O O . GLU A 1 101 ? 10.860 3.723 10.300 1.00 82.81 101 GLU A O 1
ATOM 865 N N . GLU A 1 102 ? 8.680 3.907 9.771 1.00 77.94 102 GLU A N 1
ATOM 866 C CA . GLU A 1 102 ? 8.781 5.013 8.801 1.00 77.94 102 GLU A CA 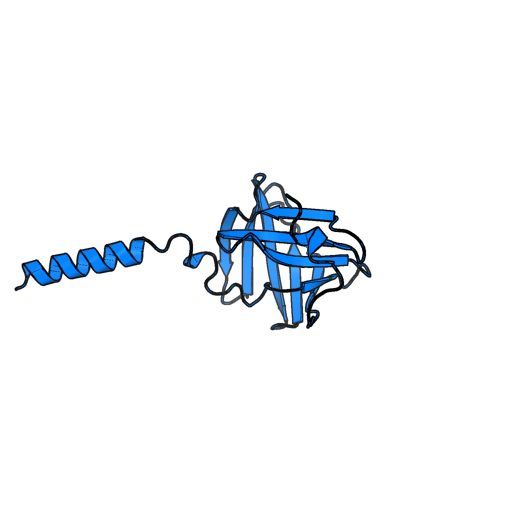1
ATOM 867 C C . GLU A 1 102 ? 9.687 4.777 7.575 1.00 77.94 102 GLU A C 1
ATOM 869 O O . GLU A 1 102 ? 9.831 5.682 6.753 1.00 77.94 102 GLU A O 1
ATOM 874 N N . SER A 1 103 ? 10.278 3.591 7.405 1.00 87.19 103 SER A N 1
ATOM 875 C CA . SER A 1 103 ? 11.261 3.337 6.345 1.00 87.19 103 SER A CA 1
ATOM 876 C C . SER A 1 103 ? 10.876 2.216 5.390 1.00 87.19 103 SER A C 1
ATOM 878 O O . SER A 1 103 ? 11.187 2.343 4.207 1.00 87.19 103 SER A O 1
ATOM 880 N N . LEU A 1 104 ? 10.179 1.167 5.841 1.00 92.81 104 LEU A N 1
ATOM 881 C CA . LEU A 1 104 ? 9.829 0.020 4.998 1.00 92.81 104 LEU A CA 1
ATOM 882 C C . LEU A 1 104 ? 8.401 -0.465 5.237 1.00 92.81 104 LEU A C 1
ATOM 884 O O . LEU A 1 104 ? 7.975 -0.694 6.374 1.00 92.81 104 LEU A O 1
ATOM 888 N N . ILE A 1 105 ? 7.704 -0.720 4.135 1.00 93.31 105 ILE A N 1
ATOM 889 C CA . ILE A 1 105 ? 6.436 -1.443 4.121 1.00 93.31 105 ILE A CA 1
ATOM 890 C C . ILE A 1 105 ? 6.513 -2.615 3.155 1.00 93.31 105 ILE A C 1
ATOM 892 O O . ILE A 1 105 ? 7.300 -2.632 2.213 1.00 93.31 105 ILE A O 1
ATOM 896 N N . GLU A 1 106 ? 5.635 -3.572 3.375 1.00 94.88 106 GLU A N 1
ATOM 897 C CA . GLU A 1 106 ? 5.393 -4.703 2.504 1.00 94.88 106 GLU A CA 1
ATOM 898 C C . GLU A 1 106 ? 3.915 -4.721 2.136 1.00 94.88 106 GLU A C 1
ATOM 900 O O . GLU A 1 106 ? 3.038 -4.651 3.006 1.00 94.88 106 GLU A O 1
ATOM 905 N N . LEU A 1 107 ? 3.649 -4.768 0.835 1.00 93.75 107 LEU A N 1
ATOM 906 C CA . LEU A 1 107 ? 2.310 -4.711 0.274 1.00 93.75 107 LEU A CA 1
ATOM 907 C C . LEU A 1 107 ? 1.980 -6.041 -0.400 1.00 93.75 107 LEU A C 1
ATOM 909 O O . LEU A 1 107 ? 2.710 -6.512 -1.267 1.00 93.75 107 LEU A O 1
ATOM 913 N N . PHE A 1 108 ? 0.862 -6.631 0.002 1.00 94.69 108 PHE A N 1
ATOM 914 C CA . PHE A 1 108 ? 0.333 -7.873 -0.548 1.00 94.69 108 PHE A CA 1
ATOM 915 C C . PHE A 1 108 ? -0.945 -7.576 -1.329 1.00 94.69 108 PHE A C 1
ATOM 917 O O . PHE A 1 108 ? -1.804 -6.830 -0.847 1.00 94.69 108 PHE A O 1
ATOM 924 N N . GLY A 1 109 ? -1.097 -8.215 -2.487 1.00 91.44 109 GLY A N 1
ATOM 925 C CA . GLY A 1 109 ? -2.233 -8.019 -3.388 1.00 91.44 109 GLY A CA 1
ATOM 926 C C . GLY A 1 109 ? -1.987 -6.940 -4.455 1.00 91.44 109 GLY A C 1
ATOM 927 O O . GLY A 1 109 ? -0.844 -6.510 -4.628 1.00 91.44 109 GLY A O 1
ATOM 928 N N . PRO A 1 110 ? -3.037 -6.502 -5.178 1.00 91.31 110 PRO A N 1
ATOM 929 C CA . PRO A 1 110 ? -4.456 -6.832 -4.971 1.00 91.31 110 PRO A CA 1
ATOM 930 C C . PRO A 1 110 ? -4.792 -8.325 -5.137 1.00 91.31 110 PRO A C 1
ATOM 932 O O . PRO A 1 110 ? -4.226 -8.989 -6.000 1.00 91.31 110 PRO A O 1
ATOM 935 N N . ALA A 1 111 ? -5.712 -8.850 -4.324 1.00 92.88 111 ALA A N 1
ATOM 936 C CA . ALA A 1 111 ? -6.189 -10.240 -4.364 1.00 92.88 111 ALA A CA 1
ATOM 937 C C . ALA A 1 111 ? -7.728 -10.313 -4.366 1.00 92.88 111 ALA A C 1
ATOM 939 O O . ALA A 1 111 ? -8.383 -9.393 -3.884 1.00 92.88 111 ALA A O 1
ATOM 940 N N . GLU A 1 112 ? -8.322 -11.385 -4.903 1.00 93.75 112 GLU A N 1
ATOM 941 C CA . GLU A 1 112 ? -9.791 -11.541 -4.979 1.00 93.75 112 GLU A CA 1
ATOM 942 C C . GLU A 1 112 ? -10.440 -11.900 -3.634 1.00 93.75 112 GLU A C 1
ATOM 944 O O . GLU A 1 112 ? -11.612 -11.604 -3.408 1.00 93.75 112 GLU A O 1
ATOM 949 N N . SER A 1 113 ? -9.677 -12.505 -2.725 1.00 93.69 113 SER A N 1
ATOM 950 C CA . SER A 1 113 ? -10.107 -12.850 -1.370 1.00 93.69 113 SER A CA 1
ATOM 951 C C . SER A 1 113 ? -9.005 -12.547 -0.351 1.00 93.69 113 SER A C 1
ATOM 953 O O . SER A 1 113 ? -7.868 -12.238 -0.712 1.00 93.69 113 SER A O 1
ATOM 955 N N . ILE A 1 114 ? -9.339 -12.617 0.940 1.00 93.31 114 ILE A N 1
ATOM 956 C CA . ILE A 1 114 ? -8.362 -12.434 2.024 1.00 93.31 114 ILE A CA 1
ATOM 957 C C . ILE A 1 114 ? -7.409 -13.631 2.078 1.00 93.31 114 ILE A C 1
ATOM 959 O O . ILE A 1 114 ? -6.230 -13.472 2.377 1.00 93.31 114 ILE A O 1
ATOM 963 N N . GLU A 1 115 ? -7.917 -14.821 1.778 1.00 92.19 115 GLU A N 1
ATOM 964 C CA . GLU A 1 115 ? -7.172 -16.075 1.743 1.00 92.19 115 GLU A CA 1
ATOM 965 C C . GLU A 1 115 ? -6.146 -16.099 0.602 1.00 92.19 115 GLU A C 1
ATOM 967 O O . GLU A 1 115 ? -5.095 -16.722 0.740 1.00 92.19 115 GLU A O 1
ATOM 972 N N . ASP A 1 116 ? -6.424 -15.371 -0.483 1.00 91.69 116 ASP A N 1
ATOM 973 C CA . ASP A 1 116 ? -5.543 -15.235 -1.648 1.00 91.69 116 ASP A CA 1
ATOM 974 C C . ASP A 1 116 ? -4.516 -14.100 -1.508 1.00 91.69 116 ASP A C 1
ATOM 976 O O . ASP A 1 116 ? -3.711 -13.872 -2.417 1.00 91.69 116 ASP A O 1
ATOM 980 N N . LEU A 1 117 ? -4.510 -13.370 -0.384 1.00 90.00 117 LEU A N 1
ATOM 981 C CA . LEU A 1 117 ? -3.408 -12.469 -0.052 1.00 90.00 117 LEU A CA 1
ATOM 982 C C . LEU A 1 117 ? -2.162 -13.332 0.157 1.00 90.00 117 LEU A C 1
ATOM 984 O O . LEU A 1 117 ? -1.983 -13.926 1.217 1.00 90.00 117 LEU A O 1
ATOM 988 N N . GLY A 1 118 ? -1.352 -13.433 -0.899 1.00 79.19 118 GLY A N 1
ATOM 989 C CA . GLY A 1 118 ? -0.238 -14.370 -0.993 1.00 79.19 118 GLY A CA 1
ATOM 990 C C . GLY A 1 118 ? 0.774 -14.284 0.151 1.00 79.19 118 GLY A C 1
ATOM 991 O O . GLY A 1 118 ? 0.755 -13.390 0.992 1.00 79.19 118 GLY A O 1
ATOM 992 N N . GLU A 1 119 ? 1.707 -15.232 0.165 1.00 80.56 119 GLU A N 1
ATOM 993 C CA . GLU A 1 119 ? 2.681 -15.357 1.256 1.00 80.56 119 GLU A CA 1
ATOM 994 C C . GLU A 1 119 ? 3.831 -14.343 1.177 1.00 80.56 119 GLU A C 1
ATOM 996 O O . GLU A 1 119 ? 4.450 -14.055 2.198 1.00 80.56 119 GLU A O 1
ATOM 1001 N N . ASN A 1 120 ? 4.094 -13.782 -0.010 1.00 82.94 120 ASN A N 1
ATOM 1002 C CA . ASN A 1 120 ? 5.174 -12.824 -0.251 1.00 82.94 120 ASN A CA 1
ATOM 1003 C C . ASN A 1 120 ? 4.595 -11.503 -0.760 1.00 82.94 120 ASN A C 1
ATOM 1005 O O . ASN A 1 120 ? 3.906 -11.486 -1.784 1.00 82.94 120 ASN A O 1
ATOM 1009 N N . GLY A 1 121 ? 4.872 -10.411 -0.051 1.00 89.56 121 GLY A N 1
ATOM 1010 C CA . GLY A 1 121 ? 4.515 -9.071 -0.492 1.00 89.56 121 GLY A CA 1
ATOM 1011 C C . GLY A 1 121 ? 5.658 -8.410 -1.256 1.00 89.56 121 GLY A C 1
ATOM 1012 O O . GLY A 1 121 ? 6.806 -8.846 -1.212 1.00 89.56 121 GLY A O 1
ATOM 1013 N N . VAL A 1 122 ? 5.341 -7.325 -1.954 1.00 94.44 122 VAL A N 1
ATOM 1014 C CA . VAL A 1 122 ? 6.348 -6.454 -2.562 1.00 94.44 122 VAL A CA 1
ATOM 1015 C C . VAL A 1 122 ? 6.832 -5.472 -1.501 1.00 94.44 122 VAL A C 1
ATOM 1017 O O . VAL A 1 122 ? 6.023 -4.798 -0.855 1.00 94.44 122 VAL A O 1
ATOM 1020 N N . ILE A 1 123 ? 8.149 -5.386 -1.315 1.00 95.50 123 ILE A N 1
ATOM 1021 C CA . ILE A 1 123 ? 8.758 -4.480 -0.340 1.00 95.50 123 ILE A CA 1
ATOM 1022 C C . ILE A 1 123 ? 8.974 -3.111 -0.980 1.00 95.50 123 ILE A C 1
ATOM 1024 O O . ILE A 1 123 ? 9.622 -2.976 -2.022 1.00 95.50 123 ILE A O 1
ATOM 1028 N N . TYR A 1 124 ? 8.480 -2.083 -0.299 1.00 93.50 124 TYR A N 1
ATOM 1029 C CA . TYR A 1 124 ? 8.694 -0.698 -0.666 1.00 93.50 124 TYR A CA 1
ATOM 1030 C C . TYR A 1 124 ? 9.430 0.051 0.435 1.00 93.50 124 TYR A C 1
ATOM 1032 O O . TYR A 1 124 ? 9.157 -0.115 1.628 1.00 93.50 124 TYR A O 1
ATOM 1040 N N . ARG A 1 125 ? 10.321 0.949 0.022 1.00 92.56 125 ARG A N 1
ATOM 1041 C CA . ARG A 1 125 ? 11.008 1.875 0.918 1.00 92.56 125 ARG A CA 1
ATOM 1042 C C . ARG A 1 125 ? 10.371 3.247 0.893 1.00 92.56 125 ARG A C 1
ATOM 1044 O O . ARG A 1 125 ? 10.034 3.756 -0.173 1.00 92.56 125 ARG A O 1
ATOM 1051 N N . ASN A 1 126 ? 10.252 3.868 2.058 1.00 88.94 126 ASN A N 1
ATOM 1052 C CA . ASN A 1 126 ? 9.807 5.244 2.147 1.00 88.94 126 ASN A CA 1
ATOM 1053 C C . ASN A 1 126 ? 10.837 6.141 1.464 1.00 88.94 126 ASN A C 1
ATOM 1055 O O . ASN A 1 126 ? 12.036 6.092 1.764 1.00 88.94 126 ASN A O 1
ATOM 1059 N N . ILE A 1 127 ? 10.356 6.970 0.555 1.00 84.50 127 ILE A N 1
ATOM 1060 C CA . ILE A 1 127 ? 11.143 8.026 -0.056 1.00 84.50 127 ILE A CA 1
ATOM 1061 C C . ILE A 1 127 ? 10.644 9.323 0.574 1.00 84.50 127 ILE A C 1
ATOM 1063 O O . ILE A 1 127 ? 9.513 9.747 0.339 1.00 84.50 127 ILE A O 1
ATOM 1067 N N . LYS A 1 128 ? 11.472 9.934 1.435 1.00 69.94 128 LYS A N 1
ATOM 1068 C CA . LYS A 1 128 ? 11.188 11.243 2.044 1.00 69.94 128 LYS A CA 1
ATOM 1069 C C . LYS A 1 128 ? 11.189 12.299 0.936 1.00 69.94 128 LYS A C 1
ATOM 1071 O O . LYS A 1 128 ? 12.207 12.929 0.675 1.00 69.94 128 LYS A O 1
ATOM 1076 N N . PHE A 1 129 ? 10.070 12.409 0.228 1.00 62.28 129 PHE A N 1
ATOM 1077 C CA . PHE A 1 129 ? 9.903 13.297 -0.912 1.00 62.28 129 PHE A CA 1
ATOM 1078 C C . PHE A 1 129 ? 9.448 14.676 -0.446 1.00 62.28 129 PHE A C 1
ATOM 1080 O O . PHE A 1 129 ? 8.392 14.821 0.168 1.00 62.28 129 PHE A O 1
ATOM 1087 N N . GLU A 1 130 ? 10.206 15.701 -0.817 1.00 52.62 130 GLU A N 1
ATOM 1088 C CA . GLU A 1 130 ? 9.674 17.047 -1.002 1.00 52.62 130 GLU A CA 1
ATOM 1089 C C . GLU A 1 130 ? 9.068 17.075 -2.429 1.00 52.62 130 GLU A C 1
ATOM 1091 O O . GLU A 1 130 ? 9.817 17.136 -3.391 1.00 52.62 130 GLU A O 1
ATOM 1096 N N . HIS A 1 131 ? 7.749 16.862 -2.579 1.00 46.12 131 HIS A N 1
ATOM 1097 C CA . HIS A 1 131 ? 6.877 17.067 -3.774 1.00 46.12 131 HIS A CA 1
ATOM 1098 C C . HIS A 1 131 ? 7.493 17.360 -5.185 1.00 46.12 131 HIS A C 1
ATOM 1100 O O . HIS A 1 131 ? 8.235 18.326 -5.335 1.00 46.12 131 HIS A O 1
ATOM 1106 N N . PRO A 1 132 ? 6.912 16.825 -6.288 1.00 49.50 132 PRO A N 1
ATOM 1107 C CA . PRO A 1 132 ? 6.885 15.427 -6.729 1.00 49.50 132 PRO A CA 1
ATOM 1108 C C . PRO A 1 132 ? 7.665 15.197 -8.058 1.00 49.50 132 PRO A C 1
ATOM 1110 O O . PRO A 1 132 ? 7.895 16.127 -8.828 1.00 49.50 132 PRO A O 1
ATOM 1113 N N . LEU A 1 133 ? 7.995 13.933 -8.382 1.00 48.00 133 LEU A N 1
ATOM 1114 C CA . LEU A 1 133 ? 8.368 13.511 -9.754 1.00 48.00 133 LEU A CA 1
ATOM 1115 C C . LEU A 1 133 ? 7.143 13.216 -10.643 1.00 48.00 133 LEU A C 1
ATOM 1117 O O . LEU A 1 133 ? 7.253 13.240 -11.864 1.00 48.00 133 LEU A O 1
ATOM 1121 N N . ILE A 1 134 ? 5.970 12.986 -10.044 1.00 50.56 134 ILE A N 1
ATOM 1122 C CA . ILE A 1 134 ? 4.705 12.781 -10.760 1.00 50.56 134 ILE A CA 1
ATOM 1123 C C . ILE A 1 134 ? 3.985 14.130 -10.811 1.00 50.56 134 ILE A C 1
ATOM 1125 O O . ILE A 1 134 ? 3.595 14.630 -9.755 1.00 50.56 134 ILE A O 1
ATOM 1129 N N . PRO A 1 135 ? 3.810 14.754 -11.987 1.00 50.25 135 PRO A N 1
ATOM 1130 C CA . PRO A 1 135 ? 3.189 16.066 -12.052 1.00 50.25 135 PRO A CA 1
ATOM 1131 C C . PRO A 1 135 ? 1.755 16.014 -11.514 1.00 50.25 135 PRO A C 1
ATOM 1133 O O . PRO A 1 135 ? 0.993 15.109 -11.855 1.00 50.25 135 PRO A O 1
ATOM 1136 N N . ASP A 1 136 ? 1.369 17.014 -10.713 1.00 46.31 136 ASP A N 1
ATOM 1137 C CA . ASP A 1 136 ? 0.029 17.132 -10.112 1.00 46.31 136 ASP A CA 1
ATOM 1138 C C . ASP A 1 136 ? -1.098 16.943 -11.142 1.00 46.31 136 ASP A C 1
ATOM 1140 O O . ASP A 1 136 ? -2.159 16.410 -10.827 1.00 46.31 136 ASP A O 1
ATOM 1144 N N . SER A 1 137 ? -0.859 17.299 -12.409 1.00 45.19 137 SER A N 1
ATOM 1145 C CA . SER A 1 137 ? -1.791 17.0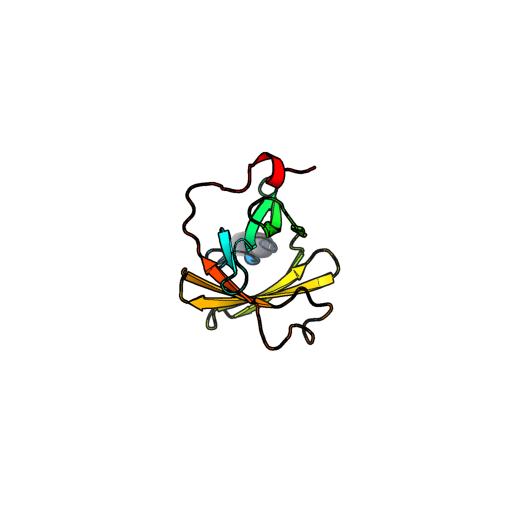75 -13.521 1.00 45.19 137 SER A CA 1
ATOM 1146 C C . SER A 1 137 ? -2.213 15.613 -13.716 1.00 45.19 137 SER A C 1
ATOM 1148 O O . SER A 1 137 ? -3.282 15.365 -14.266 1.00 45.19 137 SER A O 1
ATOM 1150 N N . VAL A 1 138 ? -1.388 14.656 -13.286 1.00 49.28 138 VAL A N 1
ATOM 1151 C CA . VAL A 1 138 ? -1.624 13.207 -13.386 1.00 49.28 138 VAL A CA 1
ATOM 1152 C C . VAL A 1 138 ? -2.398 12.692 -12.167 1.00 49.28 138 VAL A C 1
ATOM 1154 O O . VAL A 1 138 ? -3.243 11.814 -12.307 1.00 49.28 138 VAL A O 1
ATOM 1157 N N . LEU A 1 139 ? -2.185 13.283 -10.985 1.00 48.72 139 LEU A N 1
ATOM 1158 C CA . LEU A 1 139 ? -2.890 12.923 -9.744 1.00 48.72 139 LEU A CA 1
ATOM 1159 C C . LEU A 1 139 ? -4.368 13.355 -9.738 1.00 48.72 139 LEU A C 1
ATOM 1161 O O . LEU A 1 139 ? -5.165 12.821 -8.968 1.00 48.72 139 LEU A O 1
ATOM 1165 N N . TYR A 1 140 ? -4.740 14.311 -10.597 1.00 48.00 140 TYR A N 1
ATOM 1166 C CA . TYR A 1 140 ? -6.102 14.844 -10.724 1.00 48.00 140 TYR A CA 1
ATOM 1167 C C . TYR A 1 140 ? -6.775 14.498 -12.062 1.00 48.00 140 TYR A C 1
ATOM 1169 O O . TYR A 1 140 ? -7.548 15.311 -12.584 1.00 48.00 140 TYR A O 1
ATOM 1177 N N . MET A 1 141 ? -6.510 13.320 -12.639 1.00 42.00 141 MET A N 1
ATOM 1178 C CA . MET A 1 141 ? -7.320 12.859 -13.772 1.00 42.00 141 MET A CA 1
ATOM 1179 C C . MET A 1 141 ? -8.778 12.655 -13.321 1.00 42.00 141 MET A C 1
ATOM 1181 O O . MET A 1 141 ? -9.043 12.033 -12.295 1.00 42.00 141 MET A O 1
ATOM 1185 N N . ARG A 1 142 ? -9.695 13.305 -14.048 1.00 39.25 142 ARG A N 1
ATOM 1186 C CA . ARG A 1 142 ? -11.147 13.315 -13.807 1.00 39.25 142 ARG A CA 1
ATOM 1187 C C . ARG A 1 142 ? -11.805 11.991 -14.148 1.00 39.25 142 ARG A C 1
ATOM 1189 O O . ARG A 1 142 ? -11.418 11.427 -15.193 1.00 39.25 142 ARG A O 1
#

Foldseek 3Di:
DVVVVVVVVVVVVVVVVPCPPVVQCVPVVQQAAKWAFPPDPQWIKHWDDDVPPWIWIFIAGLEATPDIWTWDGWDDDDPVQAKTWTQIDVQFIKMWGRPDGQFKIFIFDSDNDPVRSDPGTTMITHDPDPDDSYPVVRVPDD